Protein AF-A0A2H9P5Q9-F1 (afdb_monomer_lite)

pLDDT: mean 94.59, std 4.45, range [74.19, 98.06]

Radius of gyration: 11.88 Å; chains: 1; bounding box: 21×17×31 Å

Secondary structure (DSSP, 8-state):
----GGGT------HHHHHHHHHTS--TT-----S--TTSHHHHHHHHHH-

Foldseek 3Di:
DDDDVVVVDDDDDDLVVLLVVLVVDPQACDDDDDDCCRVVSNVVNSVVRND

Structure (mmCIF, N/CA/C/O backbone):
data_AF-A0A2H9P5Q9-F1
#
_entry.id   AF-A0A2H9P5Q9-F1
#
loop_
_atom_site.group_PDB
_atom_site.id
_atom_site.type_symbol
_atom_site.label_atom_id
_atom_site.label_alt_id
_atom_site.label_comp_id
_atom_site.label_asym_id
_atom_site.label_entity_id
_atom_site.label_seq_id
_atom_site.pdbx_PDB_ins_code
_atom_site.Cartn_x
_atom_site.Cartn_y
_atom_site.Cartn_z
_atom_site.occupancy
_atom_site.B_iso_or_equiv
_atom_site.auth_seq_id
_atom_site.auth_comp_id
_atom_site.auth_asym_id
_atom_site.auth_atom_id
_atom_site.pdbx_PDB_model_num
ATOM 1 N N . MET A 1 1 ? 3.234 -4.643 -18.105 1.00 79.06 1 MET A N 1
ATOM 2 C CA . MET A 1 1 ? 3.104 -3.204 -18.448 1.00 79.06 1 MET A CA 1
ATOM 3 C C . MET A 1 1 ? 4.465 -2.519 -18.328 1.00 79.06 1 MET A C 1
ATOM 5 O O . MET A 1 1 ? 5.164 -2.788 -17.355 1.00 79.06 1 MET A O 1
ATOM 9 N N . ARG A 1 2 ? 4.860 -1.671 -19.289 1.00 93.06 2 ARG A N 1
ATOM 10 C CA . ARG A 1 2 ? 6.086 -0.848 -19.202 1.00 93.06 2 ARG A CA 1
ATOM 11 C C . ARG A 1 2 ? 5.771 0.507 -18.533 1.00 93.06 2 ARG A C 1
ATOM 13 O O . ARG A 1 2 ? 4.711 1.057 -18.838 1.00 93.06 2 ARG A O 1
ATOM 20 N N . PRO A 1 3 ? 6.633 1.036 -17.639 1.00 95.56 3 PRO A N 1
ATOM 21 C CA . PRO A 1 3 ? 6.418 2.343 -17.015 1.00 95.56 3 PRO A CA 1
ATOM 22 C C . PRO A 1 3 ? 6.435 3.463 -18.062 1.00 95.56 3 PRO A C 1
ATOM 24 O O . PRO A 1 3 ? 7.269 3.470 -18.968 1.00 95.56 3 PRO A O 1
ATOM 27 N N . LYS A 1 4 ? 5.513 4.421 -17.940 1.00 97.00 4 LYS A N 1
ATOM 28 C CA . LYS A 1 4 ? 5.464 5.612 -18.796 1.00 97.00 4 LYS A CA 1
ATOM 29 C C . LYS A 1 4 ? 6.174 6.768 -18.094 1.00 97.00 4 LYS A C 1
ATOM 31 O O . LYS A 1 4 ? 5.672 7.273 -17.094 1.00 97.00 4 LYS A O 1
ATOM 36 N N . LYS A 1 5 ? 7.296 7.239 -18.654 1.00 96.56 5 LYS A N 1
ATOM 37 C CA . LYS A 1 5 ? 8.100 8.332 -18.068 1.00 96.56 5 LYS A CA 1
ATOM 38 C C . LYS A 1 5 ? 7.292 9.614 -17.837 1.00 96.56 5 LYS A C 1
ATOM 40 O O . LYS A 1 5 ? 7.434 10.228 -16.791 1.00 96.56 5 LYS A O 1
ATOM 45 N N . ARG A 1 6 ? 6.380 9.966 -18.755 1.00 98.06 6 ARG A N 1
ATOM 46 C CA . ARG A 1 6 ? 5.494 11.142 -18.614 1.00 98.06 6 ARG A CA 1
ATOM 47 C C . ARG A 1 6 ? 4.538 11.080 -17.414 1.00 98.06 6 ARG A C 1
ATOM 49 O O . ARG A 1 6 ? 3.932 12.083 -17.081 1.00 98.06 6 ARG A O 1
ATOM 56 N N . LEU A 1 7 ? 4.349 9.893 -16.833 1.00 96.56 7 LEU A N 1
ATOM 57 C CA . LEU A 1 7 ? 3.521 9.669 -15.646 1.00 96.56 7 LEU A CA 1
ATOM 58 C C . LEU A 1 7 ? 4.374 9.492 -14.380 1.00 96.56 7 LEU A C 1
ATOM 60 O O . LEU A 1 7 ? 3.843 9.071 -13.360 1.00 96.56 7 LEU A O 1
ATOM 64 N N . SER A 1 8 ? 5.693 9.715 -14.464 1.00 96.69 8 SER A N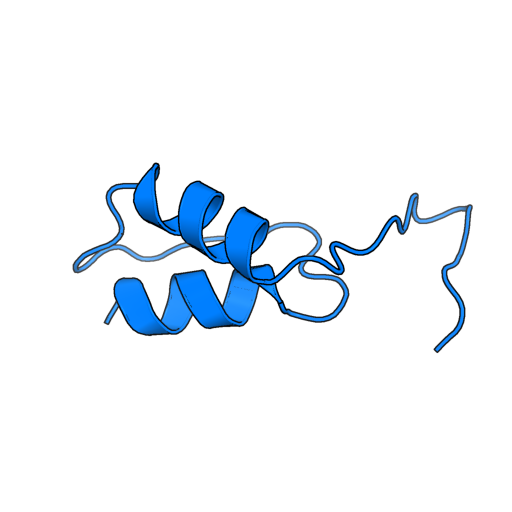 1
ATOM 65 C CA . SER A 1 8 ? 6.649 9.530 -13.362 1.00 96.69 8 SER A CA 1
ATOM 66 C C . SER A 1 8 ? 6.536 8.169 -12.666 1.00 96.69 8 SER A C 1
ATOM 68 O O . SER A 1 8 ? 6.770 8.038 -11.469 1.00 96.69 8 SER A O 1
ATOM 70 N N . GLN A 1 9 ? 6.166 7.131 -13.419 1.00 97.50 9 GLN A N 1
ATOM 71 C CA . GLN A 1 9 ? 5.9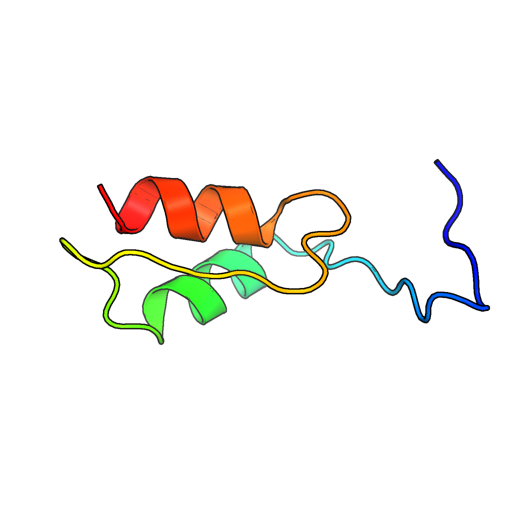58 5.797 -12.869 1.00 97.50 9 GLN A CA 1
ATOM 72 C C . GLN A 1 9 ? 7.294 5.150 -12.496 1.00 97.50 9 GLN A C 1
ATOM 74 O O . GLN A 1 9 ? 7.980 4.590 -13.352 1.00 97.50 9 GLN A O 1
ATOM 79 N N . VAL A 1 10 ? 7.613 5.177 -11.205 1.00 96.50 10 VAL A N 1
ATOM 80 C CA . VAL A 1 10 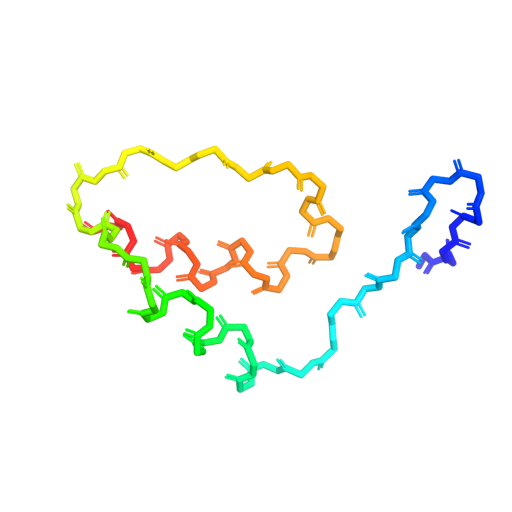? 8.647 4.354 -10.576 1.00 96.50 10 VAL A CA 1
ATOM 81 C C . VAL A 1 10 ? 7.933 3.429 -9.604 1.00 96.50 10 VAL A C 1
ATOM 83 O O . VAL A 1 10 ? 7.355 3.872 -8.617 1.00 96.50 10 VAL A O 1
ATOM 86 N N . PHE A 1 11 ? 7.886 2.141 -9.930 1.00 96.88 11 PHE A N 1
ATOM 87 C CA . PHE A 1 11 ? 7.121 1.190 -9.135 1.00 96.88 11 PHE A CA 1
ATOM 88 C C . PHE A 1 11 ? 7.953 0.688 -7.963 1.00 96.88 11 PHE A C 1
ATOM 90 O O . PHE A 1 11 ? 9.086 0.247 -8.154 1.00 96.88 11 PHE A O 1
ATOM 97 N N . LEU A 1 12 ? 7.357 0.691 -6.773 1.00 96.44 12 LEU A N 1
ATOM 98 C CA . LEU A 1 12 ? 7.881 -0.060 -5.643 1.00 96.44 12 LEU A CA 1
ATOM 99 C C . LEU A 1 12 ? 7.978 -1.542 -6.035 1.00 96.44 12 LEU A C 1
ATOM 101 O O . LEU A 1 12 ? 7.054 -2.072 -6.653 1.00 96.44 12 LEU A O 1
ATOM 105 N N . ILE A 1 13 ? 9.099 -2.187 -5.705 1.00 95.56 13 ILE A N 1
ATOM 106 C CA . ILE A 1 13 ? 9.343 -3.615 -5.986 1.00 95.56 13 ILE A CA 1
ATOM 107 C C . ILE A 1 13 ? 9.692 -4.429 -4.738 1.00 95.56 13 ILE A C 1
ATOM 109 O O . ILE A 1 13 ? 9.721 -5.650 -4.812 1.00 95.56 13 ILE A O 1
ATOM 113 N N . ALA A 1 14 ? 9.967 -3.770 -3.609 1.00 97.12 14 ALA A N 1
ATOM 114 C CA . ALA A 1 14 ? 10.403 -4.410 -2.375 1.00 97.12 14 ALA A CA 1
ATOM 115 C C . ALA A 1 14 ? 9.222 -4.533 -1.390 1.00 97.12 14 ALA A C 1
ATOM 117 O O . ALA A 1 14 ? 8.826 -3.520 -0.806 1.00 97.12 14 ALA A O 1
ATOM 118 N N . PRO A 1 15 ? 8.676 -5.743 -1.148 1.00 95.56 15 PRO A N 1
ATOM 119 C CA . PRO A 1 15 ? 7.538 -5.925 -0.241 1.00 95.56 15 PRO A CA 1
ATOM 120 C C . PRO A 1 15 ? 7.845 -5.507 1.200 1.00 95.56 15 PRO A C 1
ATOM 122 O O . PRO A 1 15 ? 6.995 -4.954 1.884 1.00 95.56 15 PRO A O 1
ATOM 125 N N . ALA A 1 16 ? 9.086 -5.709 1.656 1.00 97.69 16 ALA A N 1
ATOM 126 C CA . ALA A 1 16 ? 9.507 -5.282 2.989 1.00 97.69 16 ALA A CA 1
ATOM 127 C C . ALA A 1 16 ? 9.364 -3.764 3.189 1.00 97.69 16 ALA A C 1
ATOM 129 O O . ALA A 1 16 ? 8.905 -3.332 4.238 1.00 97.69 16 ALA A O 1
ATOM 130 N N . VAL A 1 17 ? 9.679 -2.963 2.166 1.00 98.06 17 VAL A N 1
ATOM 131 C CA . VAL A 1 17 ? 9.507 -1.504 2.220 1.00 98.06 17 VAL A CA 1
ATOM 132 C C . VAL A 1 17 ? 8.025 -1.128 2.222 1.00 98.06 17 VAL A C 1
ATOM 134 O O . VAL A 1 17 ? 7.635 -0.229 2.956 1.00 98.06 17 VAL A O 1
ATOM 137 N N . ALA A 1 18 ? 7.181 -1.837 1.464 1.00 97.56 18 ALA A N 1
ATOM 138 C CA . ALA A 1 18 ? 5.733 -1.608 1.482 1.00 97.56 18 ALA A CA 1
ATOM 139 C C . ALA A 1 18 ? 5.133 -1.845 2.879 1.00 97.56 18 ALA A C 1
ATOM 141 O O . ALA A 1 18 ? 4.369 -1.013 3.364 1.00 97.56 18 ALA A O 1
ATOM 142 N N . ARG A 1 19 ? 5.555 -2.927 3.549 1.00 97.12 19 ARG A N 1
ATOM 143 C CA . ARG A 1 19 ? 5.175 -3.231 4.937 1.00 97.12 19 ARG A CA 1
ATOM 144 C C . ARG A 1 19 ? 5.585 -2.127 5.902 1.00 97.12 19 ARG A C 1
ATOM 146 O O . ARG A 1 19 ? 4.747 -1.670 6.668 1.00 97.12 19 ARG A O 1
ATOM 153 N N . LEU A 1 20 ? 6.832 -1.660 5.815 1.00 97.94 20 LEU A N 1
ATOM 154 C CA . LEU A 1 20 ? 7.335 -0.576 6.664 1.00 97.94 20 LEU A CA 1
ATOM 155 C C . LEU A 1 20 ? 6.546 0.726 6.472 1.00 97.94 20 LEU A C 1
ATOM 157 O O . LEU A 1 20 ? 6.215 1.393 7.448 1.00 97.94 20 LEU A O 1
ATOM 161 N N . ILE A 1 21 ? 6.207 1.078 5.227 1.00 96.88 21 ILE A N 1
ATOM 162 C CA . ILE A 1 21 ? 5.377 2.258 4.945 1.00 96.88 21 ILE A CA 1
ATOM 163 C C . ILE A 1 21 ? 3.995 2.092 5.585 1.00 96.88 21 ILE A C 1
ATOM 165 O O . ILE A 1 21 ? 3.519 3.011 6.243 1.00 96.88 21 ILE A O 1
ATOM 169 N N . ALA A 1 22 ? 3.357 0.932 5.417 1.00 96.12 22 ALA A N 1
ATOM 170 C CA . ALA A 1 22 ? 2.031 0.687 5.974 1.00 96.12 22 ALA A CA 1
ATOM 171 C C . ALA A 1 22 ? 2.032 0.642 7.517 1.00 96.12 22 ALA A C 1
ATOM 173 O O . ALA A 1 22 ? 1.075 1.092 8.138 1.00 96.12 22 ALA A O 1
ATOM 174 N N . GLU A 1 23 ? 3.107 0.152 8.142 1.00 95.62 23 GLU A N 1
ATOM 175 C CA . GLU A 1 23 ? 3.304 0.154 9.602 1.00 95.62 23 GLU A CA 1
ATOM 176 C C . GLU A 1 23 ? 3.454 1.553 10.191 1.00 95.62 23 GLU A C 1
ATOM 178 O O . GLU A 1 23 ? 3.013 1.800 11.311 1.00 95.62 23 GLU A O 1
ATOM 183 N N . ALA A 1 24 ? 4.042 2.479 9.436 1.00 96.12 24 ALA A N 1
ATOM 184 C CA . ALA A 1 24 ? 4.231 3.854 9.877 1.00 96.12 24 ALA A CA 1
ATOM 185 C C . ALA A 1 24 ? 2.926 4.675 9.903 1.00 96.12 24 ALA A C 1
ATOM 187 O O . ALA A 1 24 ? 2.921 5.796 10.414 1.00 96.12 24 ALA A O 1
ATOM 188 N N . VAL A 1 25 ? 1.822 4.150 9.355 1.00 92.06 25 VAL A N 1
ATOM 189 C CA . VAL A 1 25 ? 0.539 4.856 9.256 1.00 92.06 25 VAL A CA 1
ATOM 190 C C . VAL A 1 25 ? -0.485 4.252 10.232 1.00 92.06 25 VAL A C 1
ATOM 192 O O . VAL A 1 25 ? -0.650 3.033 10.285 1.00 92.06 25 VAL A O 1
ATOM 195 N N . PRO A 1 26 ? -1.240 5.066 10.996 1.00 89.31 26 PRO A N 1
ATOM 196 C CA . PRO A 1 26 ? -2.293 4.564 11.880 1.00 89.31 26 PRO A CA 1
ATOM 197 C C . PRO A 1 26 ? -3.571 4.220 11.090 1.00 89.31 26 PRO A C 1
ATOM 199 O O . PRO A 1 26 ? -4.486 5.035 10.972 1.00 89.31 26 PRO A O 1
ATOM 202 N N . LEU A 1 27 ? -3.629 3.008 10.531 1.00 89.62 27 LEU A N 1
ATOM 203 C CA . LEU A 1 27 ? -4.644 2.611 9.539 1.00 89.62 27 LEU A CA 1
ATOM 204 C C . LEU A 1 27 ? -5.956 2.047 10.114 1.00 89.62 27 LEU A C 1
ATOM 206 O O . LEU A 1 27 ? -6.992 2.154 9.461 1.00 89.62 27 LEU A O 1
ATOM 210 N N . LYS A 1 28 ? -5.944 1.449 11.312 1.00 90.56 28 LYS A N 1
ATOM 211 C CA . LYS A 1 28 ? -7.076 0.657 11.829 1.00 90.56 28 LYS A CA 1
ATOM 212 C C . LYS A 1 28 ? -8.384 1.459 11.894 1.00 90.56 28 LYS A C 1
ATOM 214 O O . LYS A 1 28 ? -8.459 2.480 12.583 1.00 90.56 28 LYS A O 1
ATOM 219 N N . GLY A 1 29 ? -9.424 0.972 11.212 1.00 88.50 29 GLY A N 1
ATOM 220 C CA . GLY A 1 29 ? -10.748 1.605 11.180 1.00 88.50 29 GLY A CA 1
ATOM 221 C C . GLY A 1 29 ? -10.780 2.951 10.446 1.00 88.50 29 GLY A C 1
ATOM 222 O O . GLY A 1 29 ? -11.715 3.736 10.625 1.00 88.50 29 GLY A O 1
ATOM 223 N N . LYS A 1 30 ? -9.751 3.258 9.647 1.00 90.31 30 LYS A N 1
ATOM 224 C CA . LYS A 1 30 ? -9.665 4.483 8.851 1.00 90.31 30 LYS A CA 1
ATOM 225 C C . LYS A 1 30 ? -9.908 4.180 7.380 1.00 90.31 30 LYS A C 1
ATOM 227 O O . LYS A 1 30 ? -9.536 3.139 6.853 1.00 90.31 30 LYS A O 1
ATOM 232 N N . ARG A 1 31 ? -10.508 5.151 6.695 1.00 92.88 31 ARG A N 1
ATOM 233 C CA . ARG A 1 31 ? -10.560 5.175 5.233 1.00 92.88 31 ARG A CA 1
ATOM 234 C C . ARG A 1 31 ? -9.277 5.807 4.708 1.00 92.88 31 ARG A C 1
ATOM 236 O O . ARG A 1 31 ? -8.900 6.884 5.163 1.00 92.88 31 ARG A O 1
ATOM 243 N N . VAL A 1 32 ? -8.636 5.144 3.753 1.00 93.50 32 VAL A N 1
ATOM 244 C CA . VAL A 1 32 ? -7.344 5.551 3.192 1.00 93.50 32 VAL A CA 1
ATOM 245 C C . VAL A 1 32 ? -7.533 5.963 1.738 1.00 93.50 32 VAL A C 1
ATOM 247 O O . VAL A 1 32 ? -8.208 5.270 0.979 1.00 93.50 32 VAL A O 1
ATOM 250 N N . LEU A 1 33 ? -6.922 7.083 1.350 1.00 95.44 33 LEU A N 1
ATOM 251 C CA . LEU A 1 33 ? -6.801 7.507 -0.042 1.00 95.44 3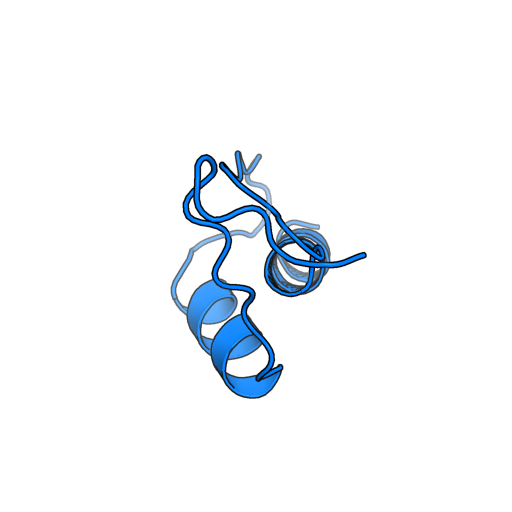3 LEU A CA 1
ATOM 252 C C . LEU A 1 33 ? -5.347 7.328 -0.484 1.00 95.44 33 LEU A C 1
ATOM 254 O O . LEU A 1 33 ? -4.456 7.996 0.0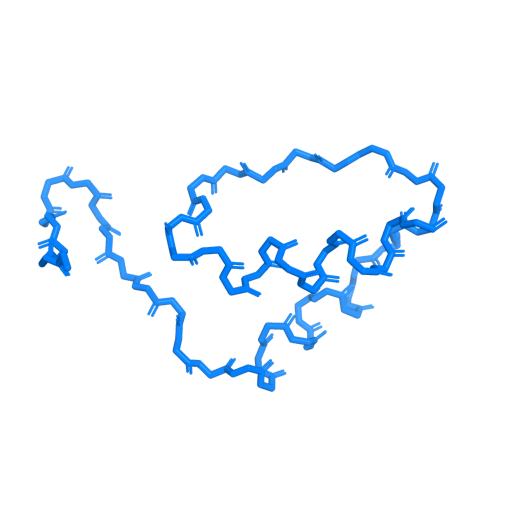35 1.00 95.44 33 LEU A O 1
ATOM 258 N N . GLU A 1 34 ? -5.113 6.455 -1.460 1.00 96.81 34 GLU A N 1
ATOM 259 C CA . GLU A 1 34 ? -3.801 6.266 -2.080 1.00 96.81 34 GLU A CA 1
ATOM 260 C C . GLU A 1 34 ? -3.760 6.958 -3.447 1.00 96.81 34 GLU A C 1
ATOM 262 O O . GLU A 1 34 ? -4.562 6.666 -4.337 1.00 96.81 34 GLU A O 1
ATOM 267 N N . VAL A 1 35 ? -2.802 7.864 -3.637 1.00 97.31 35 VAL A N 1
ATOM 268 C CA . VAL A 1 35 ? -2.568 8.526 -4.925 1.00 97.31 35 VAL A CA 1
ATOM 269 C C . VAL A 1 35 ? -1.428 7.817 -5.646 1.00 97.31 35 VAL A C 1
ATOM 271 O O . VAL A 1 35 ? -0.318 7.731 -5.133 1.00 97.31 35 VAL A O 1
ATOM 274 N N . GLY A 1 36 ? -1.687 7.338 -6.864 1.00 96.69 36 GLY A N 1
ATOM 275 C CA . GLY A 1 36 ? -0.649 6.719 -7.691 1.00 96.69 36 GLY A CA 1
ATOM 276 C C . GLY A 1 36 ? -0.297 5.279 -7.302 1.00 96.69 36 GLY A C 1
ATOM 277 O O . GLY A 1 36 ? 0.873 4.915 -7.350 1.00 96.69 36 GLY A O 1
ATO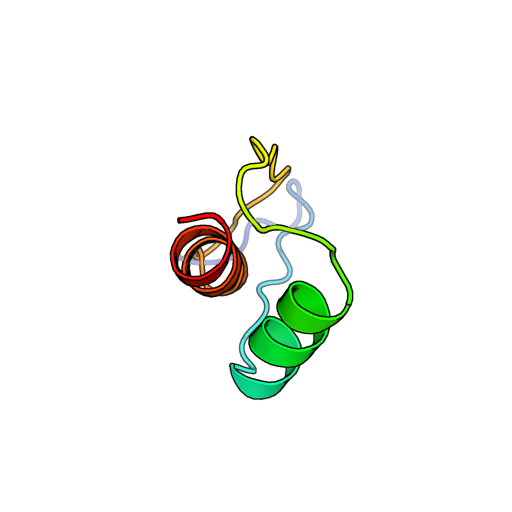M 278 N N . ALA A 1 37 ? -1.299 4.443 -7.008 1.00 96.75 37 ALA A N 1
ATOM 279 C CA . ALA A 1 37 ? -1.144 3.042 -6.580 1.00 96.75 37 ALA A CA 1
ATOM 280 C C . ALA A 1 37 ? -0.218 2.168 -7.458 1.00 96.75 37 ALA A C 1
ATOM 282 O O . ALA A 1 37 ? 0.344 1.165 -7.012 1.00 96.75 37 ALA A O 1
ATOM 283 N N . GLY A 1 38 ? -0.024 2.530 -8.731 1.00 95.94 38 GLY A N 1
ATOM 284 C CA . GLY A 1 38 ? 0.936 1.869 -9.610 1.00 95.94 38 GLY A CA 1
ATOM 285 C C . GLY A 1 38 ? 0.607 0.389 -9.814 1.00 95.94 38 GLY A C 1
ATOM 286 O O . GLY A 1 38 ? -0.353 0.061 -10.502 1.00 95.94 38 GLY A O 1
ATOM 287 N N . ARG A 1 39 ? 1.430 -0.507 -9.253 1.00 95.56 39 ARG A N 1
ATOM 288 C CA . ARG A 1 39 ? 1.213 -1.969 -9.301 1.00 95.56 39 ARG A CA 1
ATOM 289 C C . ARG A 1 39 ? 0.409 -2.517 -8.119 1.00 95.56 39 ARG A C 1
ATOM 291 O O . ARG A 1 39 ? 0.167 -3.716 -8.076 1.00 95.56 39 ARG A O 1
ATOM 298 N N . GLY A 1 40 ? 0.049 -1.668 -7.163 1.00 96.94 40 GLY A N 1
ATOM 299 C CA . GLY A 1 40 ? -0.755 -2.041 -6.006 1.00 96.94 40 GLY A CA 1
ATOM 300 C C . GLY A 1 40 ? 0.008 -2.725 -4.871 1.00 96.94 40 GLY A C 1
ATOM 301 O O . GLY A 1 40 ? -0.620 -3.269 -3.970 1.00 96.94 40 GLY A O 1
ATOM 302 N N . ILE A 1 41 ? 1.349 -2.723 -4.892 1.00 97.38 41 ILE A N 1
ATOM 303 C CA . ILE A 1 41 ? 2.142 -3.362 -3.825 1.00 97.38 41 ILE A CA 1
ATOM 304 C C . ILE A 1 41 ? 1.875 -2.687 -2.476 1.00 97.38 41 ILE A C 1
ATOM 306 O O . ILE A 1 41 ? 1.663 -3.380 -1.488 1.00 97.38 41 ILE A O 1
ATOM 310 N N . LEU A 1 42 ? 1.845 -1.352 -2.438 1.00 97.75 42 LEU A N 1
ATOM 311 C CA . LEU A 1 42 ? 1.503 -0.623 -1.220 1.00 97.75 42 LEU A CA 1
ATOM 312 C C . LEU A 1 42 ? 0.003 -0.731 -0.907 1.00 97.75 42 LEU A C 1
ATOM 314 O O . LEU A 1 42 ? -0.347 -0.998 0.237 1.00 97.75 42 LEU A O 1
ATOM 318 N N . THR A 1 43 ? -0.866 -0.620 -1.919 1.00 97.12 43 THR A N 1
ATOM 319 C CA . THR A 1 43 ? -2.323 -0.798 -1.778 1.00 97.12 43 THR A CA 1
ATOM 320 C C . THR A 1 43 ? -2.690 -2.064 -1.016 1.00 97.12 43 THR A C 1
ATOM 322 O O . THR A 1 43 ? -3.549 -2.021 -0.140 1.00 97.12 43 THR A O 1
ATOM 325 N N . ARG A 1 44 ? -2.034 -3.188 -1.329 1.00 96.50 44 ARG A N 1
ATOM 326 C CA . ARG A 1 44 ? -2.275 -4.468 -0.659 1.00 96.50 44 ARG A CA 1
ATOM 327 C C . ARG A 1 44 ? -2.016 -4.378 0.846 1.00 96.50 44 ARG A C 1
ATOM 329 O O . ARG A 1 44 ? -2.892 -4.725 1.628 1.00 96.50 44 ARG A O 1
ATOM 336 N N . GLU A 1 45 ? -0.849 -3.875 1.234 1.00 96.38 45 GLU A N 1
ATOM 337 C CA . GLU A 1 45 ? -0.458 -3.741 2.643 1.00 96.38 45 GLU A CA 1
ATOM 338 C C . GLU A 1 45 ? -1.362 -2.753 3.397 1.00 96.38 45 GLU A C 1
ATOM 340 O O . GLU A 1 45 ? -1.727 -2.990 4.548 1.00 96.38 45 GLU A O 1
ATOM 345 N N . LEU A 1 46 ? -1.767 -1.658 2.742 1.00 96.06 46 LEU A N 1
ATOM 346 C CA . LEU A 1 46 ? -2.710 -0.693 3.311 1.00 96.06 46 LEU A CA 1
ATOM 347 C C . LEU A 1 46 ? -4.091 -1.323 3.538 1.00 96.06 46 LEU A C 1
ATOM 349 O O . LEU A 1 46 ? -4.677 -1.135 4.601 1.00 96.06 46 LEU A O 1
ATOM 353 N N . ALA A 1 47 ? -4.605 -2.074 2.562 1.00 94.25 47 ALA A N 1
ATOM 354 C CA . ALA A 1 47 ? -5.920 -2.705 2.637 1.00 94.25 47 ALA A CA 1
ATOM 355 C C . ALA A 1 47 ? -5.978 -3.807 3.704 1.00 94.25 47 ALA A C 1
ATOM 357 O O . ALA A 1 47 ? -6.942 -3.858 4.465 1.00 94.25 47 ALA A O 1
ATOM 358 N N . GLU A 1 48 ? -4.940 -4.644 3.800 1.00 93.38 48 GLU A N 1
ATOM 359 C CA . GLU A 1 48 ? -4.849 -5.708 4.811 1.00 93.38 48 GLU A CA 1
ATOM 360 C C . GLU A 1 48 ? -4.831 -5.151 6.249 1.00 93.38 48 GLU A C 1
ATOM 362 O O . GLU A 1 48 ? -5.310 -5.813 7.166 1.00 93.38 48 GLU A O 1
ATOM 367 N N . ARG A 1 49 ? -4.320 -3.928 6.457 1.00 92.31 49 ARG A N 1
ATOM 368 C CA . ARG A 1 49 ? -4.188 -3.291 7.785 1.00 92.31 49 ARG A CA 1
ATOM 369 C C . ARG A 1 49 ? -5.282 -2.281 8.133 1.00 92.31 49 ARG A C 1
ATOM 371 O O . ARG A 1 49 ? -5.413 -1.914 9.301 1.00 92.31 49 ARG A O 1
ATOM 378 N N . ALA A 1 50 ? -5.995 -1.762 7.137 1.00 89.38 50 ALA A N 1
ATOM 379 C CA . ALA A 1 50 ? -7.094 -0.822 7.351 1.00 89.38 50 ALA A CA 1
ATOM 380 C C . ALA A 1 50 ? -8.396 -1.523 7.782 1.00 89.38 50 ALA A C 1
ATOM 382 O O . ALA A 1 50 ? -9.233 -0.874 8.419 1.00 89.38 50 ALA A O 1
ATOM 383 N N . ALA A 1 51 ? -8.543 -2.810 7.434 1.00 74.19 51 ALA A N 1
ATOM 384 C CA . ALA A 1 51 ? -9.603 -3.698 7.919 1.00 74.19 51 ALA A CA 1
ATOM 385 C C . ALA A 1 51 ? -9.554 -3.854 9.451 1.00 74.19 51 ALA A C 1
ATOM 387 O O . ALA A 1 51 ? -10.641 -3.799 10.070 1.00 74.19 51 ALA A O 1
#

Sequence (51 aa):
MRPKKRLSQVFLIAPAVARLIAEAVPLKGKRVLEVGAGRGILTRELAERAA